Protein AF-A0A969JVQ4-F1 (afdb_monomer_lite)

pLDDT: mean 74.58, std 12.64, range [39.72, 89.25]

Radius of gyration: 18.18 Å; chains: 1; bounding box: 24×36×50 Å

Sequence (96 aa):
MFASALFWTAKGWIKQQTVDFIVEQIQRQNQPPSRAYRKFGEYLIEAGLVTEADVQAALAEQQLTGMRLGTILASRGLIGQQTVDFLVDQAFQASN

Foldseek 3Di:
DPPPLVVCVVVVNDDVVVSVVVVVVVVVLPDQPPPLLVVLLVVCCVVVLDPPVLQVVLSVVCSVPVDDSLVSCCVVVSDPNVVSVVSVVVSVVVVD

Structure (mmCIF, N/CA/C/O backbone):
data_AF-A0A969JVQ4-F1
#
_entry.id   AF-A0A969JVQ4-F1
#
loop_
_atom_site.group_PDB
_atom_site.id
_atom_site.type_symbol
_atom_site.label_atom_id
_atom_site.label_alt_id
_atom_site.label_comp_id
_atom_site.label_asym_id
_atom_site.label_entity_id
_atom_site.label_seq_id
_atom_site.pdbx_PDB_ins_code
_atom_site.Cartn_x
_atom_site.Cartn_y
_atom_site.Cartn_z
_atom_site.occupancy
_atom_site.B_iso_or_equiv
_atom_site.auth_seq_id
_atom_site.auth_comp_id
_atom_site.auth_asym_id
_atom_site.auth_atom_id
_atom_site.pdbx_PDB_model_num
ATOM 1 N N . MET A 1 1 ? -0.967 2.396 -24.703 1.00 42.81 1 MET A N 1
ATOM 2 C CA . MET A 1 1 ? -1.576 2.969 -25.926 1.00 42.81 1 MET A CA 1
ATOM 3 C C . MET A 1 1 ? -2.208 4.319 -25.573 1.00 42.81 1 MET A C 1
ATOM 5 O O . MET A 1 1 ? -3.355 4.348 -25.163 1.00 42.81 1 MET A O 1
ATOM 9 N N . PHE A 1 2 ? -1.465 5.428 -25.661 1.00 51.84 2 PHE A N 1
ATOM 10 C CA . PHE A 1 2 ? -1.943 6.782 -25.305 1.00 51.84 2 PHE A CA 1
ATOM 11 C C . PHE A 1 2 ? -2.215 7.634 -26.561 1.00 51.84 2 PHE A C 1
ATOM 13 O O . PHE A 1 2 ? -1.698 8.736 -26.699 1.00 51.84 2 PHE A O 1
ATOM 20 N N . ALA A 1 3 ? -2.973 7.105 -27.526 1.00 51.47 3 ALA A N 1
ATOM 21 C CA . ALA A 1 3 ? -3.166 7.745 -28.837 1.00 51.47 3 ALA A CA 1
ATOM 22 C C . ALA A 1 3 ? -4.468 8.565 -28.970 1.00 51.47 3 ALA A C 1
ATOM 24 O O . ALA A 1 3 ? -4.774 9.063 -30.049 1.00 51.47 3 ALA A O 1
ATOM 25 N N . SER A 1 4 ? -5.260 8.715 -27.908 1.00 61.31 4 SER A N 1
ATOM 26 C CA . SER A 1 4 ? -6.604 9.310 -27.990 1.00 61.31 4 SER A CA 1
ATOM 27 C C . SER A 1 4 ? -6.617 10.842 -27.939 1.00 61.31 4 SER A C 1
ATOM 29 O O . SER A 1 4 ? -7.476 11.459 -28.561 1.00 61.31 4 SER A O 1
ATOM 31 N N . ALA A 1 5 ? -5.654 11.476 -27.264 1.00 63.00 5 ALA A N 1
ATOM 32 C CA . ALA A 1 5 ? -5.701 12.922 -27.027 1.00 63.00 5 ALA A CA 1
ATOM 33 C C . ALA A 1 5 ? -5.302 13.756 -28.265 1.00 63.00 5 ALA A C 1
ATOM 35 O O . ALA A 1 5 ? -5.981 14.723 -28.603 1.00 63.00 5 ALA A O 1
ATOM 36 N N . LEU A 1 6 ? -4.269 13.321 -29.002 1.00 64.44 6 LEU A N 1
ATOM 37 C CA . LEU A 1 6 ? -3.862 13.913 -30.290 1.00 64.44 6 LEU A CA 1
ATOM 38 C C . LEU A 1 6 ? -4.899 13.685 -31.406 1.00 64.44 6 LEU A C 1
ATOM 40 O O . LEU A 1 6 ? -4.980 14.453 -32.362 1.00 64.44 6 LEU A O 1
ATOM 44 N N . PHE A 1 7 ? -5.717 12.637 -31.282 1.00 73.69 7 PHE A N 1
ATOM 45 C CA . PHE A 1 7 ? -6.758 12.300 -32.252 1.00 73.69 7 PHE A CA 1
ATOM 46 C C . PHE A 1 7 ? -7.942 13.282 -32.207 1.00 73.69 7 PHE A C 1
ATOM 48 O O . PHE A 1 7 ? -8.501 13.635 -33.246 1.00 73.69 7 PHE A O 1
ATOM 55 N N . TRP A 1 8 ? -8.313 13.768 -31.021 1.00 70.81 8 TRP A N 1
ATOM 56 C CA . TRP A 1 8 ? -9.426 14.709 -30.855 1.00 70.81 8 TRP A CA 1
ATOM 57 C C . TRP A 1 8 ? -9.080 16.1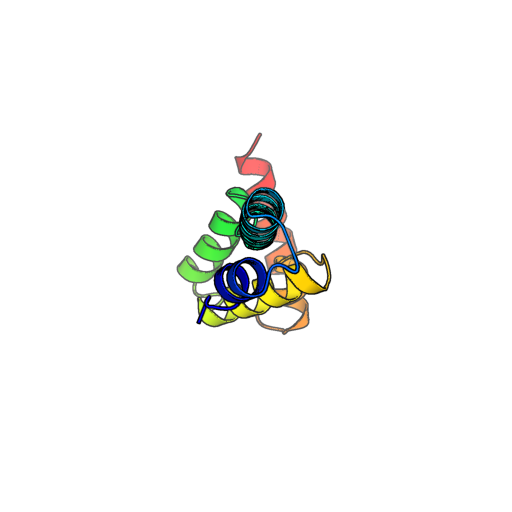39 -31.281 1.00 70.81 8 TRP A C 1
ATOM 59 O O . TRP A 1 8 ? -9.932 16.823 -31.853 1.00 70.81 8 TRP A O 1
ATOM 69 N N . THR A 1 9 ? -7.832 16.574 -31.081 1.00 78.75 9 THR A N 1
ATOM 70 C CA . THR A 1 9 ? -7.323 17.834 -31.647 1.00 78.75 9 THR A CA 1
ATOM 71 C C . THR A 1 9 ? -7.243 17.770 -33.168 1.00 78.75 9 THR A C 1
ATOM 73 O O . THR A 1 9 ? -7.684 18.708 -33.826 1.00 78.75 9 THR A O 1
ATOM 76 N N . ALA A 1 10 ? -6.795 16.649 -33.748 1.00 74.88 10 ALA A N 1
ATOM 77 C CA . ALA A 1 10 ? -6.778 16.458 -35.203 1.00 74.88 10 ALA A CA 1
ATOM 78 C C . ALA A 1 10 ? -8.185 16.486 -35.843 1.00 74.88 10 ALA A C 1
ATOM 80 O O . ALA A 1 10 ? -8.334 16.875 -36.998 1.00 74.88 10 ALA A O 1
ATOM 81 N N . LYS A 1 11 ? -9.227 16.111 -35.087 1.00 79.25 11 LYS A N 1
ATOM 82 C CA . LYS A 1 11 ? -10.647 16.203 -35.485 1.00 79.25 11 LYS A CA 1
ATOM 83 C C . LYS A 1 11 ? -11.272 17.587 -35.250 1.00 79.25 11 LYS A C 1
ATOM 85 O O . LYS A 1 11 ? -12.410 17.803 -35.659 1.00 79.25 11 LYS A O 1
ATOM 90 N N . GLY A 1 12 ? -10.565 18.507 -34.588 1.00 78.31 12 GLY A N 1
ATOM 91 C CA . GLY A 1 12 ? -11.026 19.871 -34.306 1.00 78.31 12 GLY A CA 1
ATOM 92 C C . GLY A 1 12 ? -12.096 19.994 -33.214 1.00 78.31 12 GLY A C 1
ATOM 93 O O . GLY A 1 12 ? -12.673 21.064 -33.051 1.00 78.31 12 GLY A O 1
ATOM 94 N N . TRP A 1 13 ? -12.383 18.927 -32.462 1.00 83.19 13 TRP A N 1
ATOM 95 C CA . TRP A 1 13 ? -13.442 18.923 -31.439 1.00 83.19 13 TRP A CA 1
ATOM 96 C C . TRP A 1 13 ? -13.030 19.594 -30.128 1.00 83.19 13 TRP A C 1
ATOM 98 O O . TRP A 1 13 ? -13.887 20.044 -29.372 1.00 83.19 13 TRP A O 1
ATOM 108 N N . ILE A 1 14 ? -11.728 19.686 -29.861 1.00 82.81 14 ILE A N 1
ATOM 109 C CA . ILE A 1 14 ? -11.173 20.314 -28.660 1.00 82.81 14 ILE A CA 1
ATOM 110 C C . ILE A 1 14 ? -9.858 21.025 -28.976 1.00 82.81 14 ILE A C 1
ATOM 112 O O . ILE A 1 14 ? -9.130 20.649 -29.896 1.00 82.81 14 ILE A O 1
ATOM 116 N N . LYS A 1 15 ? -9.552 22.069 -28.200 1.00 82.06 15 LYS A N 1
ATOM 117 C CA . LYS A 1 15 ? -8.317 22.854 -28.328 1.00 82.06 15 LYS A CA 1
ATOM 118 C C . LYS A 1 15 ? -7.153 22.140 -27.644 1.00 82.06 15 LYS A C 1
ATOM 120 O O . LYS A 1 15 ? -7.346 21.434 -26.657 1.00 82.06 15 LYS A O 1
ATOM 125 N N . GLN A 1 16 ? -5.936 22.396 -28.116 1.00 73.12 16 GLN A N 1
ATOM 126 C CA . GLN A 1 16 ? -4.726 21.775 -27.571 1.00 73.12 16 GLN A CA 1
ATOM 127 C C . GLN A 1 16 ? -4.519 22.072 -26.080 1.00 73.12 16 GLN A C 1
ATOM 129 O O . GLN A 1 16 ? -4.231 21.161 -25.321 1.00 73.12 16 GLN A O 1
ATOM 134 N N . GLN A 1 17 ? -4.848 23.284 -25.632 1.00 78.44 17 GLN A N 1
ATOM 135 C CA . GLN A 1 17 ? -4.830 23.656 -24.210 1.00 78.44 17 GLN A CA 1
ATOM 136 C C . GLN A 1 17 ? -5.717 22.747 -23.337 1.00 78.44 17 GLN A C 1
ATOM 138 O O . GLN A 1 17 ? -5.392 22.463 -22.190 1.00 78.44 17 GLN A O 1
ATOM 143 N N . THR A 1 18 ? -6.843 22.273 -23.876 1.00 79.31 18 THR A N 1
ATOM 144 C CA . THR A 1 18 ? -7.747 21.348 -23.180 1.00 79.31 18 THR A CA 1
ATOM 145 C C . THR A 1 18 ? -7.178 19.933 -23.158 1.00 79.31 18 THR A C 1
ATOM 147 O O . THR A 1 18 ? -7.333 19.231 -22.165 1.00 79.31 18 THR A O 1
ATOM 150 N N . VAL A 1 19 ? -6.489 19.524 -24.226 1.00 78.44 19 VAL A N 1
ATOM 151 C CA . VAL A 1 19 ? -5.751 18.256 -24.265 1.00 78.44 19 VAL A CA 1
ATOM 152 C C . VAL A 1 19 ? -4.637 18.254 -23.226 1.00 78.44 19 VAL A C 1
ATOM 154 O O . VAL A 1 19 ? -4.569 17.315 -22.440 1.00 78.44 19 VAL A O 1
ATOM 157 N N . ASP A 1 20 ? -3.831 19.313 -23.172 1.00 77.38 20 ASP A N 1
ATOM 158 C CA . ASP A 1 20 ? -2.733 19.445 -22.213 1.00 77.38 20 ASP A CA 1
ATOM 159 C C . ASP A 1 20 ? -3.264 19.396 -20.771 1.00 77.38 20 ASP A C 1
ATOM 161 O O . ASP A 1 20 ? -2.772 18.619 -19.955 1.00 77.38 20 ASP A O 1
ATOM 165 N N . PHE A 1 21 ? -4.359 20.114 -20.485 1.00 77.88 21 PHE A N 1
ATOM 166 C CA . PHE A 1 21 ? -5.037 20.063 -19.187 1.00 77.88 21 PHE A CA 1
ATOM 167 C C . PHE A 1 21 ? -5.538 18.654 -18.835 1.00 77.88 21 PHE A C 1
ATOM 169 O O . PHE A 1 21 ? -5.315 18.179 -17.725 1.00 77.88 21 PHE A O 1
ATOM 176 N N . ILE A 1 22 ? -6.200 17.957 -19.762 1.00 77.38 22 ILE A N 1
ATOM 177 C CA . ILE A 1 22 ? -6.724 16.605 -19.515 1.00 77.38 22 ILE A CA 1
ATOM 178 C C . ILE A 1 22 ? -5.579 15.601 -19.325 1.00 77.38 22 ILE A C 1
ATOM 180 O O . ILE A 1 22 ? -5.661 14.748 -18.444 1.00 77.38 22 ILE A O 1
ATOM 184 N N . VAL A 1 23 ? -4.498 15.712 -20.101 1.00 75.56 23 VAL A N 1
ATOM 185 C CA . VAL A 1 23 ? -3.301 14.872 -19.954 1.00 75.56 23 VAL A CA 1
ATOM 186 C C . VAL A 1 23 ? -2.655 15.096 -18.588 1.00 75.56 23 VAL A C 1
ATOM 188 O O . VAL A 1 23 ? -2.382 14.121 -17.888 1.00 75.56 23 VAL A O 1
ATOM 191 N N . GLU A 1 24 ? -2.483 16.348 -18.161 1.00 70.69 24 GLU A N 1
ATOM 192 C CA . GLU A 1 24 ? -1.971 16.666 -16.824 1.00 70.69 24 GLU A CA 1
ATOM 193 C C . GLU A 1 24 ? -2.896 16.162 -15.706 1.00 70.69 24 GLU A C 1
ATOM 195 O O . GLU A 1 24 ? -2.417 15.638 -14.700 1.00 70.69 24 GLU A O 1
ATOM 200 N N . GLN A 1 25 ? -4.218 16.274 -15.861 1.00 65.94 25 GLN A N 1
ATOM 201 C CA . GLN A 1 25 ? -5.188 15.781 -14.875 1.00 65.94 25 GLN A CA 1
ATOM 202 C C . GLN A 1 25 ? -5.169 14.250 -14.761 1.00 65.94 25 GLN A C 1
ATOM 204 O O . GLN A 1 25 ? -5.156 13.721 -13.649 1.00 65.94 25 GLN A O 1
ATOM 209 N N . ILE A 1 26 ? -5.085 13.529 -15.884 1.00 69.44 26 ILE A N 1
ATOM 210 C CA . ILE A 1 26 ? -4.940 12.063 -15.900 1.00 69.44 26 ILE A CA 1
ATOM 211 C C . ILE A 1 26 ? -3.610 11.646 -15.258 1.00 69.44 26 ILE A C 1
ATOM 213 O O . ILE A 1 26 ? -3.557 10.649 -14.537 1.00 69.44 26 ILE A O 1
ATOM 217 N N . GLN A 1 27 ? -2.532 12.405 -15.477 1.00 63.59 27 GLN A N 1
ATOM 218 C CA . GLN A 1 27 ? -1.241 12.164 -14.826 1.00 63.59 27 GLN A CA 1
ATOM 219 C C . GLN A 1 27 ? -1.286 12.448 -13.318 1.00 63.59 27 GLN A C 1
ATOM 221 O O . GLN A 1 27 ? -0.681 11.706 -12.547 1.00 63.59 27 GLN A O 1
ATOM 226 N N . ARG A 1 28 ? -2.032 13.469 -12.873 1.00 62.28 28 ARG A N 1
ATOM 227 C CA . ARG A 1 28 ? -2.260 13.752 -11.445 1.00 62.28 28 ARG A CA 1
ATOM 228 C C . ARG A 1 28 ? -3.108 12.679 -10.761 1.00 62.28 28 ARG A C 1
ATOM 230 O O . ARG A 1 28 ? -2.791 12.309 -9.639 1.00 62.28 28 ARG A O 1
ATOM 237 N N . GLN A 1 29 ? -4.134 12.141 -11.422 1.00 52.94 29 GLN A N 1
ATOM 238 C CA . GLN A 1 29 ? -4.907 11.004 -10.898 1.00 52.94 29 GLN A CA 1
ATOM 239 C C . GLN A 1 29 ? -4.109 9.690 -10.881 1.00 52.94 29 GLN A C 1
ATOM 241 O O . GLN A 1 29 ? -4.350 8.849 -10.023 1.00 52.94 29 GLN A O 1
ATOM 246 N N . ASN A 1 30 ? -3.114 9.544 -11.761 1.00 52.78 30 ASN A N 1
ATOM 247 C CA . ASN A 1 30 ? -2.141 8.446 -11.737 1.00 52.78 30 ASN A CA 1
ATOM 248 C C . ASN A 1 30 ? -0.909 8.742 -10.866 1.00 52.78 30 ASN A C 1
ATOM 250 O O . ASN A 1 30 ? 0.130 8.095 -11.026 1.00 52.78 30 ASN A O 1
ATOM 254 N N . GLN A 1 31 ? -0.979 9.711 -9.947 1.00 50.94 31 GLN A N 1
ATOM 255 C CA . GLN A 1 31 ? 0.082 9.834 -8.959 1.00 50.94 31 GLN A CA 1
ATOM 256 C C . GLN A 1 31 ? 0.030 8.607 -8.041 1.00 50.94 31 GLN A C 1
ATOM 258 O O . GLN A 1 31 ? -1.022 8.322 -7.461 1.00 50.94 31 GLN A O 1
ATOM 263 N N . PRO A 1 32 ? 1.143 7.858 -7.913 1.00 48.31 32 PRO A N 1
ATOM 264 C CA . PRO A 1 32 ? 1.225 6.783 -6.938 1.00 48.31 32 PRO A CA 1
ATOM 265 C C . PRO A 1 32 ? 0.880 7.356 -5.561 1.00 48.31 32 PRO A C 1
ATOM 267 O O . PRO A 1 32 ? 1.097 8.554 -5.328 1.00 48.31 32 PRO A O 1
ATOM 270 N N . PRO A 1 33 ? 0.345 6.527 -4.652 1.00 52.25 33 PRO A N 1
ATOM 271 C CA . PRO A 1 33 ? -0.034 6.984 -3.320 1.00 52.25 33 PRO A CA 1
ATOM 272 C C . PRO A 1 33 ? 1.150 7.731 -2.681 1.00 52.25 33 PRO A C 1
ATOM 274 O O . PRO A 1 33 ? 2.310 7.498 -3.044 1.00 52.25 33 PRO A O 1
ATOM 277 N N . SER A 1 34 ? 0.862 8.666 -1.770 1.0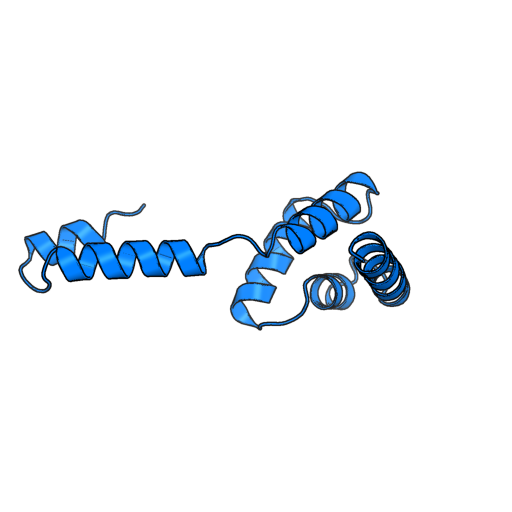0 55.16 34 SER A N 1
ATOM 278 C CA . SER A 1 34 ? 1.864 9.577 -1.194 1.00 55.16 34 SER A CA 1
ATOM 279 C C . SER A 1 34 ? 3.167 8.857 -0.800 1.00 55.16 34 SER A C 1
ATOM 281 O O . SER A 1 34 ? 3.174 7.669 -0.482 1.00 55.16 34 SER A O 1
ATOM 283 N N . ARG A 1 35 ? 4.300 9.570 -0.795 1.00 56.12 35 ARG A N 1
ATOM 284 C CA . ARG A 1 35 ? 5.637 8.983 -0.556 1.00 56.12 35 ARG A CA 1
ATOM 285 C C . ARG A 1 35 ? 5.709 8.097 0.704 1.00 56.12 35 ARG A C 1
ATOM 287 O O . ARG A 1 35 ? 6.501 7.165 0.727 1.00 56.12 35 ARG A O 1
ATOM 294 N N . ALA A 1 36 ? 4.882 8.366 1.717 1.00 53.88 36 ALA A N 1
ATOM 295 C CA . ALA A 1 36 ? 4.739 7.539 2.918 1.00 53.88 36 ALA A CA 1
ATOM 296 C C . ALA A 1 36 ? 4.044 6.188 2.650 1.00 53.88 36 ALA A C 1
ATOM 298 O O . ALA A 1 36 ? 4.496 5.159 3.139 1.00 53.88 36 ALA A O 1
ATOM 299 N N . TYR A 1 37 ? 2.998 6.160 1.824 1.00 57.34 37 TYR A N 1
ATOM 300 C CA . TYR A 1 37 ? 2.319 4.924 1.425 1.00 57.34 37 TYR A CA 1
ATOM 301 C C . TYR A 1 37 ? 3.160 4.063 0.487 1.00 57.34 37 TYR A C 1
ATOM 303 O O . TYR A 1 37 ? 3.092 2.840 0.573 1.00 57.34 37 TYR A O 1
ATOM 311 N N . ARG A 1 38 ? 3.984 4.681 -0.373 1.00 59.81 38 ARG A N 1
ATOM 312 C CA . ARG A 1 38 ? 4.955 3.925 -1.177 1.00 59.81 38 ARG A CA 1
ATOM 313 C C . ARG A 1 38 ? 5.955 3.193 -0.273 1.00 59.81 38 ARG A C 1
ATOM 315 O O . ARG A 1 38 ? 6.134 1.995 -0.436 1.00 59.81 38 ARG A O 1
ATOM 322 N N . LYS A 1 39 ? 6.473 3.877 0.756 1.00 69.88 39 LYS A N 1
ATOM 323 C CA . LYS A 1 39 ? 7.340 3.267 1.780 1.00 69.88 39 LYS A CA 1
ATOM 324 C C . LYS A 1 39 ? 6.643 2.160 2.574 1.00 69.88 39 LYS A C 1
ATOM 326 O O . LYS A 1 39 ? 7.271 1.163 2.893 1.00 69.88 39 LYS A O 1
ATOM 331 N N . PHE A 1 40 ? 5.358 2.323 2.893 1.00 74.38 40 PHE A N 1
ATOM 332 C CA . PHE A 1 40 ? 4.589 1.291 3.593 1.00 74.38 40 PHE A CA 1
ATOM 333 C C . PHE A 1 40 ? 4.429 0.024 2.739 1.00 74.38 40 PHE A C 1
ATOM 335 O O . PHE A 1 40 ? 4.671 -1.073 3.227 1.00 74.38 40 PHE A O 1
ATOM 342 N N . GLY A 1 41 ? 4.083 0.169 1.455 1.00 80.12 41 GLY A N 1
ATOM 343 C CA . GLY A 1 41 ? 4.022 -0.958 0.521 1.00 80.12 41 GLY A CA 1
ATOM 344 C C . GLY A 1 41 ? 5.379 -1.640 0.321 1.00 80.12 41 GLY A C 1
ATOM 345 O O . GLY A 1 41 ? 5.457 -2.859 0.407 1.00 80.12 41 GLY A O 1
ATOM 346 N N . GLU A 1 42 ? 6.447 -0.862 0.122 1.00 80.69 42 GLU A N 1
ATOM 347 C CA . GLU A 1 42 ? 7.827 -1.362 0.001 1.00 80.69 42 GLU A CA 1
ATOM 348 C C . GLU A 1 42 ? 8.258 -2.143 1.254 1.00 80.69 42 GLU A C 1
ATOM 350 O O . GLU A 1 42 ? 8.760 -3.257 1.138 1.00 80.69 42 GLU A O 1
ATOM 355 N N . TYR A 1 43 ? 7.967 -1.626 2.450 1.00 82.00 43 TYR A N 1
ATOM 356 C CA . TYR A 1 43 ? 8.285 -2.303 3.708 1.00 82.00 43 TYR A CA 1
ATOM 357 C C . TYR A 1 43 ? 7.558 -3.645 3.864 1.00 82.00 43 TYR A C 1
ATOM 359 O O . TYR A 1 43 ? 8.149 -4.626 4.310 1.00 82.00 43 TYR A O 1
ATOM 367 N N . LEU A 1 44 ? 6.280 -3.720 3.476 1.00 82.88 44 LEU A N 1
ATOM 368 C CA . LEU A 1 44 ? 5.528 -4.978 3.522 1.00 82.88 44 LEU A CA 1
ATOM 369 C C . LEU A 1 44 ? 6.103 -6.030 2.559 1.00 82.88 44 LEU A C 1
ATOM 371 O O . LEU A 1 44 ? 6.074 -7.221 2.874 1.00 82.88 44 LEU A O 1
ATOM 375 N N . ILE A 1 45 ? 6.634 -5.592 1.412 1.00 85.19 45 ILE A N 1
ATOM 376 C CA . ILE A 1 45 ? 7.312 -6.461 0.442 1.00 85.19 45 ILE A CA 1
ATOM 377 C C . ILE A 1 45 ? 8.651 -6.943 1.008 1.00 85.19 45 ILE A C 1
ATOM 379 O O . ILE A 1 45 ? 8.926 -8.140 0.987 1.00 85.19 45 ILE A O 1
ATOM 383 N N . GLU A 1 46 ? 9.463 -6.040 1.563 1.00 80.06 46 GLU A N 1
ATOM 384 C CA . GLU A 1 46 ? 10.747 -6.378 2.194 1.00 80.06 46 GLU A CA 1
ATOM 385 C C . GLU A 1 46 ? 10.579 -7.333 3.385 1.00 80.06 46 GLU A C 1
ATOM 387 O O . GLU A 1 46 ? 11.393 -8.235 3.580 1.00 80.06 46 GLU A O 1
ATOM 392 N N . ALA A 1 47 ? 9.494 -7.184 4.148 1.00 81.69 47 ALA A N 1
ATOM 393 C CA . ALA A 1 47 ? 9.133 -8.080 5.243 1.00 81.69 47 ALA A CA 1
ATOM 394 C C . ALA A 1 47 ? 8.583 -9.444 4.775 1.00 81.69 47 ALA A C 1
ATOM 396 O O . ALA A 1 47 ? 8.315 -10.309 5.608 1.00 81.69 47 ALA A O 1
ATOM 397 N N . GLY A 1 48 ? 8.383 -9.645 3.466 1.00 84.00 48 GLY A N 1
ATOM 398 C CA . GLY A 1 48 ? 7.830 -10.876 2.896 1.00 84.00 48 GLY A CA 1
ATOM 399 C C . GLY A 1 48 ? 6.354 -11.114 3.232 1.00 84.00 48 GLY A C 1
ATOM 400 O O . GLY A 1 48 ? 5.879 -12.242 3.125 1.00 84.00 48 GLY A O 1
ATOM 401 N N . LEU A 1 49 ? 5.634 -10.072 3.661 1.00 85.69 49 LEU A N 1
ATOM 402 C CA . LEU A 1 49 ? 4.227 -10.160 4.063 1.00 85.69 49 LEU A CA 1
ATOM 403 C C . LEU A 1 49 ? 3.278 -10.109 2.864 1.00 85.69 49 LEU A C 1
ATOM 405 O O . LEU A 1 49 ? 2.182 -10.656 2.919 1.00 85.69 49 LEU A O 1
ATOM 409 N N . VAL A 1 50 ? 3.687 -9.433 1.792 1.00 87.19 50 VAL A N 1
ATOM 410 C CA . VAL A 1 50 ? 2.913 -9.273 0.556 1.00 87.19 50 VAL A CA 1
ATOM 411 C C . VAL A 1 50 ? 3.854 -9.258 -0.643 1.00 87.19 50 VAL A C 1
ATOM 413 O O . VAL A 1 50 ? 5.037 -8.945 -0.510 1.00 87.19 50 VAL A O 1
ATOM 416 N N . THR A 1 51 ? 3.335 -9.550 -1.833 1.00 86.94 51 THR A N 1
ATOM 417 C CA . THR A 1 51 ? 4.101 -9.387 -3.074 1.00 86.94 51 THR A CA 1
ATOM 418 C C . THR A 1 51 ? 3.916 -7.994 -3.674 1.00 86.94 51 THR A C 1
ATOM 420 O O . THR A 1 51 ? 2.959 -7.279 -3.372 1.00 86.94 51 THR A O 1
ATOM 423 N N . GLU A 1 52 ? 4.804 -7.609 -4.593 1.00 82.94 52 GLU A N 1
ATOM 424 C CA . GLU A 1 52 ? 4.632 -6.377 -5.369 1.00 82.94 52 GLU A CA 1
ATOM 425 C C . GLU A 1 52 ? 3.301 -6.375 -6.141 1.00 82.94 52 GLU A C 1
ATOM 427 O O . GLU A 1 52 ? 2.610 -5.357 -6.184 1.00 82.94 52 GLU A O 1
ATOM 432 N N . ALA A 1 53 ? 2.886 -7.528 -6.677 1.00 84.50 53 ALA A N 1
ATOM 433 C CA . ALA A 1 53 ? 1.613 -7.671 -7.377 1.00 84.50 53 ALA A CA 1
ATOM 434 C C . ALA A 1 53 ? 0.408 -7.411 -6.456 1.00 84.50 53 ALA A C 1
ATOM 436 O O . ALA A 1 53 ? -0.540 -6.735 -6.860 1.00 84.50 53 ALA A O 1
ATOM 437 N N . ASP A 1 54 ? 0.466 -7.886 -5.210 1.00 86.50 54 ASP A N 1
ATOM 438 C CA . ASP A 1 54 ? -0.581 -7.659 -4.212 1.00 86.50 54 ASP A CA 1
ATOM 439 C C . ASP A 1 54 ? -0.710 -6.180 -3.852 1.00 86.50 54 ASP A C 1
ATOM 441 O O . ASP A 1 54 ? -1.819 -5.641 -3.797 1.00 86.50 54 ASP A O 1
ATOM 445 N N . VAL A 1 55 ? 0.428 -5.503 -3.664 1.00 85.94 55 VAL A N 1
ATOM 446 C CA . VAL A 1 55 ? 0.463 -4.063 -3.388 1.00 85.94 55 VAL A CA 1
ATOM 447 C C . VAL A 1 55 ? -0.106 -3.284 -4.567 1.00 85.94 55 VAL A C 1
ATOM 449 O O . VAL A 1 55 ? -0.966 -2.432 -4.364 1.00 85.94 55 VAL A O 1
ATOM 452 N N . GLN A 1 56 ? 0.289 -3.595 -5.803 1.00 84.88 56 GLN A N 1
ATOM 453 C CA . GLN A 1 56 ? -0.247 -2.924 -6.993 1.00 84.88 56 GLN A CA 1
ATOM 454 C C . GLN A 1 56 ? -1.761 -3.130 -7.138 1.00 84.88 56 GLN A C 1
ATOM 456 O O . GLN A 1 56 ? -2.500 -2.180 -7.404 1.00 84.88 56 GLN A O 1
ATOM 461 N N . ALA A 1 57 ? -2.249 -4.349 -6.904 1.00 85.69 57 ALA A N 1
ATOM 462 C CA . ALA A 1 57 ? -3.674 -4.651 -6.975 1.00 85.69 57 ALA A CA 1
ATOM 463 C C . ALA A 1 57 ? -4.477 -3.949 -5.867 1.00 85.69 57 ALA A C 1
ATOM 465 O O . ALA A 1 57 ? -5.601 -3.504 -6.109 1.00 85.69 57 ALA A O 1
ATOM 466 N N . ALA A 1 58 ? -3.912 -3.830 -4.665 1.00 86.94 58 ALA A N 1
ATOM 467 C CA . ALA A 1 58 ? -4.531 -3.108 -3.561 1.00 86.94 58 ALA A CA 1
ATOM 468 C C . ALA A 1 58 ? -4.487 -1.581 -3.765 1.00 86.94 58 ALA A C 1
ATOM 470 O O . ALA A 1 58 ? -5.421 -0.881 -3.379 1.00 86.94 58 ALA A O 1
ATOM 471 N N . LEU A 1 59 ? -3.456 -1.055 -4.432 1.00 84.25 59 LEU A N 1
ATOM 472 C CA . LEU A 1 59 ? -3.371 0.357 -4.814 1.00 84.25 59 LEU A CA 1
ATOM 473 C C . LEU A 1 59 ? -4.381 0.742 -5.892 1.00 84.25 59 LEU A C 1
ATOM 475 O O . LEU A 1 59 ? -5.005 1.799 -5.790 1.00 84.25 59 LEU A O 1
ATOM 479 N N . ALA A 1 60 ? -4.592 -0.123 -6.883 1.00 84.69 60 ALA A N 1
ATOM 480 C CA . ALA A 1 60 ? -5.644 0.073 -7.875 1.00 84.69 60 ALA A CA 1
ATOM 481 C C . ALA A 1 60 ? -7.031 0.126 -7.207 1.00 84.69 60 ALA A C 1
ATOM 483 O O . ALA A 1 60 ? -7.845 0.996 -7.511 1.00 84.69 60 ALA A O 1
ATOM 484 N N . GLU A 1 61 ? -7.288 -0.754 -6.237 1.00 85.38 61 GLU A N 1
ATOM 485 C CA . GLU A 1 61 ? -8.537 -0.741 -5.470 1.00 85.38 61 GLU A CA 1
ATOM 486 C C . GLU A 1 61 ? -8.659 0.494 -4.564 1.00 85.38 61 GLU A C 1
ATOM 488 O O . GLU A 1 61 ? -9.735 1.085 -4.469 1.00 85.38 61 GLU A O 1
ATOM 493 N N . GLN A 1 62 ? -7.566 0.945 -3.946 1.00 84.00 62 GLN A N 1
ATOM 494 C CA . GLN A 1 62 ? -7.537 2.183 -3.166 1.00 84.00 62 GLN A CA 1
ATOM 495 C C . GLN A 1 62 ? -7.921 3.394 -4.022 1.00 84.00 62 GLN A C 1
ATOM 497 O O . GLN A 1 62 ? -8.668 4.249 -3.553 1.00 84.00 62 GLN A O 1
ATOM 502 N N . GLN A 1 63 ? -7.449 3.473 -5.267 1.00 79.56 63 GLN A N 1
ATOM 503 C CA . GLN A 1 63 ? -7.811 4.566 -6.174 1.00 79.56 63 GLN A CA 1
ATOM 504 C C . GLN A 1 63 ? -9.302 4.562 -6.529 1.00 79.56 63 GLN A C 1
ATOM 506 O O . GLN A 1 63 ? -9.901 5.626 -6.669 1.00 79.56 63 GLN A O 1
ATOM 511 N N . LEU A 1 64 ? -9.908 3.379 -6.648 1.00 81.62 64 LEU 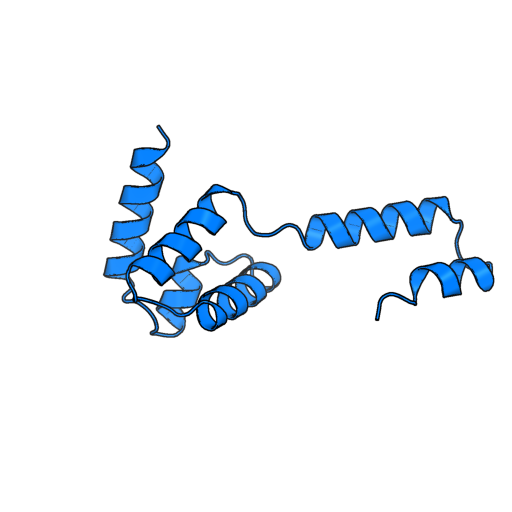A N 1
ATOM 512 C CA . LEU A 1 64 ? -11.327 3.230 -6.976 1.00 81.62 64 LEU A CA 1
ATOM 513 C C . LEU A 1 64 ? -12.248 3.478 -5.774 1.00 81.62 64 LEU A C 1
ATOM 515 O O . LEU A 1 64 ? -13.350 3.993 -5.940 1.00 81.62 64 LEU A O 1
ATOM 519 N N . THR A 1 65 ? -11.816 3.093 -4.573 1.00 83.25 65 THR A N 1
ATOM 520 C CA . THR A 1 65 ? -12.675 3.046 -3.376 1.00 83.25 65 THR A CA 1
ATOM 521 C C . THR A 1 65 ? -12.371 4.142 -2.357 1.00 83.25 65 THR A C 1
ATOM 523 O O . THR A 1 65 ? -13.198 4.429 -1.497 1.00 83.25 65 THR A O 1
ATOM 526 N N . GLY A 1 66 ? -11.178 4.739 -2.410 1.00 81.12 66 GLY A N 1
ATOM 527 C CA . GLY A 1 66 ? -10.669 5.648 -1.383 1.00 81.12 66 GLY A CA 1
ATOM 528 C C . GLY A 1 66 ? -10.276 4.959 -0.070 1.00 81.12 66 GLY A C 1
ATOM 529 O O . GLY A 1 66 ? -9.907 5.642 0.888 1.00 81.12 66 GLY A O 1
ATOM 530 N N . MET A 1 67 ? -10.341 3.625 0.011 1.00 80.31 67 MET A N 1
ATOM 531 C CA . MET A 1 67 ? -9.974 2.886 1.221 1.00 80.31 67 MET A CA 1
ATOM 532 C C . MET A 1 67 ? -8.464 2.934 1.490 1.00 80.31 67 MET A C 1
ATOM 534 O O . MET A 1 67 ? -7.637 3.144 0.601 1.00 80.31 67 MET A O 1
ATOM 538 N N . ARG A 1 68 ? -8.069 2.728 2.750 1.00 83.06 68 ARG A N 1
ATOM 539 C CA . ARG A 1 68 ? -6.648 2.663 3.118 1.00 83.06 68 ARG A CA 1
ATOM 540 C C . ARG A 1 68 ? -6.031 1.365 2.593 1.00 83.06 68 ARG A C 1
ATOM 542 O O . ARG A 1 68 ? -6.615 0.300 2.766 1.00 83.06 68 ARG A O 1
ATOM 549 N N . LEU A 1 69 ? -4.820 1.450 2.037 1.00 84.25 69 LEU A N 1
ATOM 550 C CA . LEU A 1 69 ? -4.063 0.305 1.512 1.00 84.25 69 LEU A CA 1
ATOM 551 C C . LEU A 1 69 ? -4.008 -0.869 2.505 1.00 84.25 69 LEU A C 1
ATOM 553 O O . LEU A 1 69 ? -4.311 -1.996 2.135 1.00 84.25 69 LEU A O 1
ATOM 557 N N . GLY A 1 70 ? -3.698 -0.600 3.777 1.00 84.19 70 GLY A N 1
ATOM 558 C CA . GLY A 1 70 ? -3.672 -1.631 4.819 1.00 84.19 70 GLY A CA 1
ATOM 559 C C . GLY A 1 70 ? -5.024 -2.322 5.027 1.00 84.19 70 GLY A C 1
ATOM 560 O O . GLY A 1 70 ? -5.074 -3.538 5.161 1.00 84.19 70 GLY A O 1
ATOM 561 N N . THR A 1 71 ? -6.129 -1.575 4.971 1.00 85.56 71 THR A N 1
ATOM 562 C CA . THR A 1 71 ? -7.487 -2.132 5.074 1.00 85.56 71 THR A CA 1
ATOM 563 C C . THR A 1 71 ? -7.814 -3.045 3.895 1.00 85.56 71 THR A C 1
ATOM 565 O O . THR A 1 71 ? -8.431 -4.085 4.088 1.00 85.56 71 THR A O 1
ATOM 568 N N . ILE A 1 72 ? -7.372 -2.690 2.686 1.00 89.25 72 ILE A N 1
ATOM 569 C CA . ILE A 1 72 ? -7.574 -3.507 1.479 1.00 89.25 72 ILE A CA 1
ATOM 570 C C . ILE A 1 72 ? -6.743 -4.792 1.542 1.00 89.25 72 ILE A C 1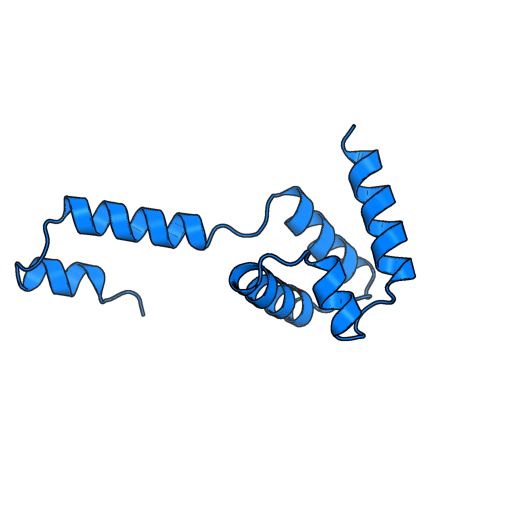
ATOM 572 O O . ILE A 1 72 ? -7.214 -5.875 1.210 1.00 89.25 72 ILE A O 1
ATOM 576 N N . LEU A 1 73 ? -5.493 -4.694 1.988 1.00 88.69 73 LEU A N 1
ATOM 577 C CA . LEU A 1 73 ? -4.632 -5.864 2.140 1.00 88.69 73 LEU A CA 1
ATOM 578 C C . LEU A 1 73 ? -5.158 -6.811 3.237 1.00 88.69 73 LEU A C 1
ATOM 580 O O . LEU A 1 73 ? -5.117 -8.030 3.063 1.00 88.69 73 LEU A O 1
ATOM 584 N N . ALA A 1 74 ? -5.720 -6.266 4.322 1.00 89.19 74 ALA A N 1
ATOM 585 C CA . ALA A 1 74 ? -6.362 -7.059 5.368 1.00 89.19 74 ALA A CA 1
ATOM 586 C C . ALA A 1 74 ? -7.685 -7.694 4.926 1.00 89.19 74 ALA A C 1
ATOM 588 O O . ALA A 1 74 ? -7.922 -8.867 5.209 1.00 89.19 74 ALA A O 1
ATOM 589 N N . SER A 1 75 ? -8.531 -6.965 4.190 1.00 86.88 75 SER A N 1
ATOM 590 C CA . SER A 1 75 ? -9.802 -7.503 3.685 1.00 86.88 75 SER A CA 1
ATOM 591 C C . SER A 1 75 ? -9.597 -8.656 2.699 1.00 86.88 75 SER A C 1
ATOM 593 O O . SER A 1 75 ? -10.420 -9.567 2.635 1.00 86.88 75 SER A O 1
ATOM 595 N N . ARG A 1 76 ? -8.472 -8.652 1.977 1.00 85.75 76 ARG A N 1
ATOM 596 C CA . ARG A 1 76 ? -8.043 -9.736 1.082 1.00 85.75 76 ARG A CA 1
ATOM 597 C C . ARG A 1 76 ? -7.390 -10.919 1.806 1.00 85.75 76 ARG A C 1
ATOM 599 O O . ARG A 1 76 ? -7.054 -11.904 1.157 1.00 85.75 76 ARG A O 1
ATOM 606 N N . GLY A 1 77 ? -7.199 -10.838 3.125 1.00 86.00 77 GLY A N 1
ATOM 607 C CA . GLY A 1 77 ? -6.564 -11.888 3.926 1.00 86.00 77 GLY A CA 1
ATOM 608 C C . GLY A 1 77 ? -5.059 -12.040 3.690 1.00 86.00 77 GLY A C 1
ATOM 609 O O . GLY A 1 77 ? -4.485 -13.042 4.104 1.00 86.00 77 GLY A O 1
ATOM 610 N N . LEU A 1 78 ? -4.422 -11.064 3.032 1.00 85.69 78 LEU A N 1
ATOM 611 C CA . LEU A 1 78 ? -2.985 -11.087 2.734 1.00 85.69 78 LEU A CA 1
ATOM 612 C C . LEU A 1 78 ? -2.151 -10.787 3.983 1.00 85.69 78 LEU A C 1
ATOM 614 O O . LEU A 1 78 ? -1.070 -11.331 4.167 1.00 85.69 78 LEU A O 1
ATOM 618 N N . ILE A 1 79 ? -2.680 -9.936 4.859 1.00 86.06 79 ILE A N 1
ATOM 619 C CA . ILE A 1 79 ? -2.084 -9.570 6.144 1.00 86.06 79 ILE A CA 1
ATOM 620 C C . ILE A 1 79 ? -3.175 -9.495 7.207 1.00 86.06 79 ILE A C 1
ATOM 622 O O . ILE A 1 79 ? -4.307 -9.113 6.930 1.00 86.06 79 ILE A O 1
ATOM 626 N N . GLY A 1 80 ? -2.855 -9.868 8.445 1.00 85.69 80 GLY A N 1
ATOM 627 C CA . GLY A 1 80 ? -3.811 -9.766 9.545 1.00 85.69 80 GLY A CA 1
ATOM 628 C C . GLY A 1 80 ? -4.112 -8.307 9.893 1.00 85.69 80 GLY A C 1
ATOM 629 O O . GLY A 1 80 ? -3.202 -7.478 9.910 1.00 85.69 80 GLY A O 1
ATOM 630 N N . GLN A 1 81 ? -5.365 -7.995 10.241 1.00 80.50 81 GLN A N 1
ATOM 631 C CA . GLN A 1 81 ? -5.767 -6.640 10.653 1.00 80.50 81 GLN A CA 1
ATOM 632 C C . GLN A 1 81 ? -4.895 -6.108 11.805 1.00 80.50 81 GLN A C 1
ATOM 634 O O . GLN A 1 81 ? -4.435 -4.977 11.756 1.00 80.50 81 GLN A O 1
ATOM 639 N N . GLN A 1 82 ? -4.562 -6.961 12.779 1.00 83.25 82 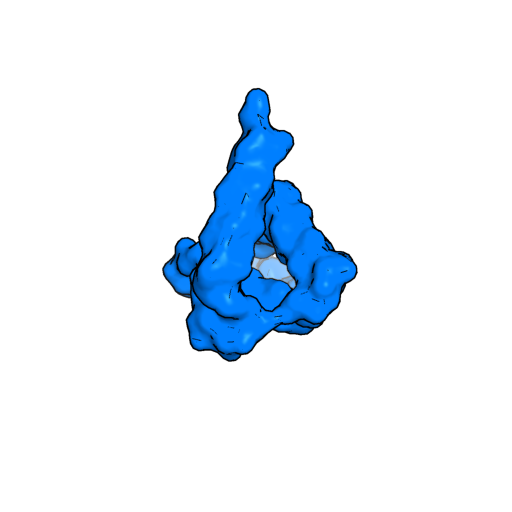GLN A N 1
ATOM 640 C CA . GLN A 1 82 ? -3.669 -6.612 13.892 1.00 83.25 82 GLN A CA 1
ATOM 641 C C . GLN A 1 82 ? -2.258 -6.221 13.427 1.00 83.25 82 GLN A C 1
ATOM 643 O O . GLN A 1 82 ? -1.649 -5.308 13.980 1.00 83.25 82 GLN A O 1
ATOM 648 N N . THR A 1 83 ? -1.734 -6.896 12.401 1.00 82.31 83 THR A N 1
ATOM 649 C CA . THR A 1 83 ? -0.431 -6.579 11.804 1.00 82.31 83 THR A CA 1
ATOM 650 C C . THR A 1 83 ? -0.487 -5.245 11.073 1.00 82.31 83 THR A C 1
ATOM 652 O O . THR A 1 83 ? 0.437 -4.447 11.187 1.00 82.31 83 THR A O 1
ATOM 655 N N . VAL A 1 84 ? -1.583 -4.973 10.360 1.00 80.94 84 VAL A N 1
ATOM 656 C CA . VAL A 1 84 ? -1.804 -3.674 9.716 1.00 80.94 84 VAL A CA 1
ATOM 657 C C . VAL A 1 84 ? -1.833 -2.560 10.747 1.00 80.94 84 VAL A C 1
ATOM 659 O O . VAL A 1 84 ? -1.110 -1.583 10.583 1.00 80.94 84 VAL A O 1
ATOM 662 N N . ASP A 1 85 ? -2.624 -2.719 11.804 1.00 81.31 85 ASP A N 1
ATOM 663 C CA . ASP A 1 85 ? -2.789 -1.701 12.838 1.00 81.31 85 ASP A CA 1
ATOM 664 C C . ASP A 1 85 ? -1.440 -1.397 13.517 1.00 81.31 85 ASP A C 1
ATOM 666 O O . ASP A 1 85 ? -1.034 -0.238 13.597 1.00 81.31 85 ASP A O 1
ATOM 670 N N . PHE A 1 86 ? -0.674 -2.436 13.877 1.00 82.75 86 PHE A N 1
ATOM 671 C CA . PHE A 1 86 ? 0.674 -2.288 14.438 1.00 82.75 86 PHE A CA 1
ATOM 672 C C . PHE A 1 86 ? 1.638 -1.546 13.498 1.00 82.75 86 PHE A C 1
ATOM 674 O O . PHE A 1 86 ? 2.354 -0.636 13.920 1.00 82.75 86 PHE A O 1
ATOM 681 N N . LEU A 1 87 ? 1.675 -1.924 12.217 1.00 77.38 87 LEU A N 1
ATOM 682 C CA . LEU A 1 87 ? 2.599 -1.330 11.248 1.00 77.38 87 LEU A CA 1
ATOM 683 C C . LEU A 1 87 ? 2.218 0.105 10.881 1.00 77.38 87 LEU A C 1
ATOM 685 O O . LEU A 1 87 ? 3.097 0.933 10.645 1.00 77.38 87 LEU A O 1
ATOM 689 N N . VAL A 1 88 ? 0.921 0.410 10.844 1.00 74.62 88 VAL A N 1
ATOM 690 C CA . VAL A 1 88 ? 0.421 1.772 10.650 1.00 74.62 88 VAL A CA 1
ATOM 691 C C . VAL A 1 88 ? 0.855 2.648 11.822 1.00 74.62 88 VAL A C 1
ATOM 693 O O . VAL A 1 88 ? 1.447 3.700 11.586 1.00 74.62 88 VAL A O 1
ATOM 696 N N . ASP A 1 89 ? 0.659 2.203 13.064 1.00 76.25 89 ASP A N 1
ATOM 697 C CA . ASP A 1 89 ? 1.080 2.957 14.250 1.00 76.25 89 ASP A CA 1
ATOM 698 C C . ASP A 1 89 ? 2.590 3.239 14.252 1.00 76.25 89 ASP A C 1
ATOM 700 O O . ASP A 1 89 ? 3.012 4.371 14.500 1.00 76.25 89 ASP A O 1
ATOM 704 N N . GLN A 1 90 ? 3.415 2.248 13.902 1.00 71.94 90 GLN A N 1
ATOM 705 C CA . GLN A 1 90 ? 4.867 2.425 13.772 1.00 71.94 90 GLN A CA 1
ATOM 706 C C . GLN A 1 90 ? 5.244 3.415 12.655 1.00 71.94 90 GLN A C 1
ATOM 708 O O . GLN A 1 90 ? 6.095 4.286 12.854 1.00 71.94 90 GLN A O 1
ATOM 713 N N . ALA A 1 91 ? 4.598 3.328 11.489 1.00 64.88 91 ALA A N 1
ATOM 714 C CA . ALA A 1 91 ? 4.873 4.208 10.354 1.00 64.88 91 ALA A CA 1
ATOM 715 C C . ALA A 1 91 ? 4.488 5.674 10.626 1.00 64.88 91 ALA A C 1
ATOM 717 O O . ALA A 1 91 ? 5.171 6.582 10.150 1.00 64.88 91 ALA A O 1
ATOM 718 N N . PHE A 1 92 ? 3.427 5.916 11.406 1.00 61.59 92 PHE A N 1
ATOM 719 C CA . PHE A 1 92 ? 3.035 7.264 11.826 1.00 61.59 92 PHE A CA 1
ATOM 720 C C . PHE A 1 92 ? 3.986 7.841 12.886 1.00 61.59 92 PHE A C 1
ATOM 722 O O . PHE A 1 92 ? 4.333 9.020 12.799 1.00 61.59 92 PHE A O 1
ATOM 729 N N . GLN A 1 93 ? 4.481 7.025 13.825 1.00 57.97 93 GLN A N 1
ATOM 730 C CA . GLN A 1 93 ? 5.445 7.468 14.843 1.00 57.97 93 GLN A CA 1
ATOM 731 C C . GLN A 1 93 ? 6.810 7.872 14.267 1.00 57.97 93 GLN A C 1
ATOM 733 O O . GLN A 1 93 ? 7.425 8.800 14.775 1.00 57.97 93 GLN A O 1
ATOM 738 N N . ALA A 1 94 ? 7.269 7.243 13.181 1.00 49.91 94 ALA A N 1
ATOM 739 C CA . ALA A 1 94 ? 8.545 7.580 12.534 1.00 49.91 94 ALA A CA 1
ATOM 740 C C . ALA A 1 94 ? 8.521 8.892 11.716 1.00 49.91 94 ALA A C 1
ATOM 742 O O . ALA A 1 94 ? 9.535 9.273 11.127 1.00 49.91 94 ALA A O 1
ATOM 743 N N . SER A 1 95 ? 7.363 9.553 11.621 1.00 44.47 95 SER A N 1
ATOM 744 C CA . SER A 1 95 ? 7.152 10.758 10.806 1.00 44.47 95 SER A CA 1
ATOM 745 C C . SER A 1 95 ? 6.893 12.040 11.609 1.00 44.47 95 SER A C 1
ATOM 747 O O . SER A 1 95 ? 6.568 13.064 11.007 1.00 44.47 95 SER A O 1
ATOM 749 N N . ASN A 1 96 ? 7.068 11.990 12.935 1.00 39.72 96 ASN A N 1
ATOM 750 C CA . ASN A 1 96 ? 6.938 13.108 13.875 1.00 39.72 96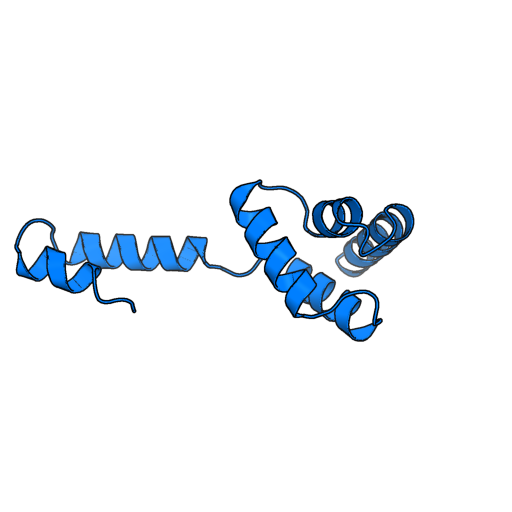 ASN A CA 1
ATOM 751 C C . ASN A 1 96 ? 8.236 13.283 14.676 1.00 39.72 96 ASN A C 1
ATOM 753 O O . ASN A 1 96 ? 8.571 14.441 15.003 1.00 39.72 96 ASN A O 1
#

Secondary structure (DSSP, 8-state):
---HHHHHHHTTSS-HHHHHHHHHHHHHHTPPS-HHHHHHHHHHHHTTSS-HHHHHHHHHHHHHH---HHHHHHHTTSS-HHHHHHHHHHHHHTT-